Protein AF-A0A1V5HW87-F1 (afdb_monomer_lite)

Structure (mmCIF, N/CA/C/O backbone):
data_AF-A0A1V5HW87-F1
#
_entry.id   AF-A0A1V5HW87-F1
#
loop_
_atom_site.group_PDB
_atom_site.id
_atom_site.type_symbol
_atom_site.label_atom_id
_atom_site.label_alt_id
_atom_site.label_comp_id
_atom_site.label_asym_id
_atom_site.label_entity_id
_atom_site.label_seq_id
_atom_site.pdbx_PDB_ins_code
_atom_site.Cartn_x
_atom_site.Cartn_y
_atom_site.Cartn_z
_atom_site.occupancy
_atom_site.B_iso_or_equiv
_atom_site.auth_seq_id
_atom_site.auth_comp_id
_atom_site.auth_asym_id
_atom_site.auth_atom_id
_atom_site.pdbx_PDB_model_num
ATOM 1 N N . MET A 1 1 ? -5.123 -28.701 5.875 1.00 39.41 1 MET A N 1
ATOM 2 C CA . MET A 1 1 ? -4.145 -27.596 5.870 1.00 39.41 1 MET A CA 1
ATOM 3 C C . MET A 1 1 ? -4.967 -26.321 5.853 1.00 39.41 1 MET A C 1
ATOM 5 O O . MET A 1 1 ? -5.547 -26.008 4.823 1.00 39.41 1 MET A O 1
ATOM 9 N N . SER A 1 2 ? -5.192 -25.713 7.019 1.00 47.31 2 SER A N 1
ATOM 10 C CA . SER A 1 2 ? -5.923 -24.447 7.133 1.00 47.31 2 SER A CA 1
ATOM 11 C C . SER A 1 2 ? -5.096 -23.373 6.440 1.00 47.31 2 SER A C 1
ATOM 13 O O . SER A 1 2 ? -3.977 -23.117 6.878 1.00 47.31 2 SER A O 1
ATOM 15 N N . GLY A 1 3 ? -5.613 -22.848 5.325 1.00 49.34 3 GLY A N 1
ATOM 16 C CA . GLY A 1 3 ? -4.979 -21.780 4.560 1.00 49.34 3 GLY A CA 1
ATOM 17 C C . GLY A 1 3 ? -4.602 -20.647 5.499 1.00 49.34 3 GLY A C 1
ATOM 18 O O . GLY A 1 3 ? -5.438 -20.175 6.265 1.00 49.34 3 GLY A O 1
ATOM 19 N N . GLU A 1 4 ? -3.318 -20.324 5.497 1.00 49.78 4 GLU A N 1
ATOM 20 C CA . GLU A 1 4 ? -2.701 -19.379 6.409 1.00 49.78 4 GLU A CA 1
ATOM 21 C C . GLU A 1 4 ? -3.397 -18.026 6.269 1.00 49.78 4 GLU A C 1
ATOM 23 O O . GLU A 1 4 ? -3.479 -17.452 5.182 1.00 49.78 4 GLU A O 1
ATOM 28 N N . ASP A 1 5 ? -3.954 -17.576 7.388 1.00 54.19 5 ASP A N 1
ATOM 29 C CA . ASP A 1 5 ? -4.589 -16.282 7.586 1.00 54.19 5 ASP A CA 1
ATOM 30 C C . ASP A 1 5 ? -3.498 -15.218 7.394 1.00 54.19 5 ASP A C 1
ATOM 32 O O . ASP A 1 5 ? -2.762 -14.873 8.323 1.00 54.19 5 ASP A O 1
ATOM 36 N N . LEU A 1 6 ? -3.279 -14.815 6.138 1.00 55.06 6 LEU A N 1
ATOM 37 C CA . LEU A 1 6 ? -2.272 -13.837 5.742 1.00 55.06 6 LEU A CA 1
ATOM 38 C C . LEU A 1 6 ? -2.607 -12.498 6.394 1.00 55.06 6 LEU A C 1
ATOM 40 O O . LEU A 1 6 ? -3.332 -11.681 5.837 1.00 55.06 6 LEU A O 1
ATOM 44 N N . GLY A 1 7 ? -2.044 -12.309 7.584 1.00 58.22 7 GLY A N 1
ATOM 45 C CA . GLY A 1 7 ? -1.675 -11.029 8.160 1.00 58.22 7 GLY A CA 1
ATOM 46 C C . GLY A 1 7 ? -2.780 -9.988 8.124 1.00 58.22 7 GLY A C 1
ATOM 47 O O . GLY A 1 7 ? -2.807 -9.121 7.258 1.00 58.22 7 GLY A O 1
ATOM 48 N N . HIS A 1 8 ? -3.605 -10.006 9.160 1.00 81.88 8 HIS A N 1
ATOM 49 C CA . HIS A 1 8 ? -4.421 -8.893 9.628 1.00 81.88 8 HIS A CA 1
ATOM 50 C C . HIS A 1 8 ? -3.547 -7.682 10.026 1.00 81.88 8 HIS A C 1
ATOM 52 O O . HIS A 1 8 ? -3.613 -7.236 11.159 1.00 81.88 8 HIS A O 1
ATOM 58 N N . VAL A 1 9 ? -2.664 -7.176 9.161 1.00 92.00 9 VAL A N 1
ATOM 59 C CA . VAL A 1 9 ? -1.709 -6.100 9.461 1.00 92.00 9 VAL A CA 1
ATOM 60 C C . VAL A 1 9 ? -1.897 -4.948 8.482 1.00 92.00 9 VAL A C 1
ATOM 62 O O . VAL A 1 9 ? -1.966 -5.138 7.270 1.00 92.00 9 VAL A O 1
ATOM 65 N N . CYS A 1 10 ? -1.980 -3.729 9.008 1.00 92.81 10 CYS A N 1
ATOM 66 C CA . CYS A 1 10 ? -2.110 -2.527 8.191 1.00 92.81 10 CYS A CA 1
ATOM 67 C C . CYS A 1 10 ? -0.832 -2.253 7.383 1.00 92.81 10 CYS A C 1
ATOM 69 O O . CYS A 1 10 ? 0.236 -2.088 7.966 1.00 92.81 10 CYS A O 1
ATOM 71 N N . GLY A 1 11 ? -0.941 -2.071 6.064 1.00 91.81 11 GLY A N 1
ATOM 72 C CA . GLY A 1 11 ? 0.206 -1.749 5.201 1.00 91.81 11 GLY A CA 1
ATOM 73 C C . GLY A 1 11 ? 0.867 -0.384 5.453 1.00 91.81 11 GLY A C 1
ATOM 74 O O . GLY A 1 11 ? 1.925 -0.112 4.890 1.00 91.81 11 GLY A O 1
ATOM 75 N N . ARG A 1 12 ? 0.254 0.486 6.274 1.00 92.19 12 ARG A N 1
ATOM 76 C CA . ARG A 1 12 ? 0.787 1.814 6.636 1.00 92.19 12 ARG A CA 1
ATOM 77 C C . ARG A 1 12 ? 1.400 1.847 8.032 1.00 92.19 12 ARG A C 1
ATOM 79 O O . ARG A 1 12 ? 2.547 2.246 8.178 1.00 92.19 12 ARG A O 1
ATOM 86 N N . CYS A 1 13 ? 0.623 1.492 9.056 1.00 93.31 13 CYS A N 1
ATOM 87 C CA . CYS A 1 13 ? 1.064 1.584 10.452 1.00 93.31 13 CYS A CA 1
ATOM 88 C C . CYS A 1 13 ? 1.595 0.267 11.024 1.00 93.31 13 CYS A C 1
ATOM 90 O O . CYS A 1 13 ? 2.098 0.271 12.139 1.00 93.31 13 CYS A O 1
ATOM 92 N N . TYR A 1 14 ? 1.471 -0.843 10.289 1.00 92.94 14 TYR A N 1
ATOM 93 C CA . TYR A 1 14 ? 1.878 -2.188 10.711 1.00 92.94 14 TYR A CA 1
ATOM 94 C C . TYR A 1 14 ? 1.200 -2.712 11.983 1.00 92.94 14 TYR A C 1
ATOM 96 O O . TYR A 1 14 ? 1.604 -3.740 12.523 1.00 92.94 14 TYR A O 1
ATOM 104 N N . GLU A 1 15 ? 0.126 -2.058 12.424 1.00 93.38 15 GLU A N 1
ATOM 105 C CA . GLU A 1 15 ? -0.673 -2.535 13.543 1.00 93.38 15 GLU A CA 1
ATOM 106 C C . GLU A 1 15 ? -1.532 -3.730 13.120 1.00 93.38 15 GLU A C 1
ATOM 108 O O . GLU A 1 15 ? -2.087 -3.760 12.011 1.00 93.38 15 GLU A O 1
ATOM 113 N N . SER A 1 16 ? -1.654 -4.706 14.021 1.00 91.62 16 SER A N 1
ATOM 114 C CA . SER A 1 16 ? -2.513 -5.868 13.813 1.00 91.62 16 SER A CA 1
ATOM 115 C C . SER A 1 16 ? -3.983 -5.498 14.031 1.00 91.62 16 SER A C 1
ATOM 117 O O . SER A 1 16 ? -4.369 -5.012 15.090 1.00 91.62 16 SER A O 1
ATOM 119 N N . THR A 1 17 ? -4.832 -5.730 13.037 1.00 88.62 17 THR A N 1
ATOM 120 C CA . THR A 1 17 ? -6.251 -5.388 13.054 1.00 88.62 17 THR A CA 1
ATOM 121 C C . THR A 1 17 ? -7.090 -6.365 12.241 1.00 88.62 17 THR A C 1
ATOM 123 O O . THR A 1 17 ? -6.774 -6.707 11.106 1.00 88.62 17 THR A O 1
ATOM 126 N N . SER A 1 18 ? -8.243 -6.747 12.786 1.00 84.56 18 SER A N 1
ATOM 127 C CA . SER A 1 18 ? -9.206 -7.625 12.113 1.00 84.56 18 SER A CA 1
ATOM 128 C C . SER A 1 18 ? -9.932 -6.970 10.931 1.00 84.56 18 SER A C 1
ATOM 130 O O . SER A 1 18 ? -10.716 -7.629 10.250 1.00 84.56 18 SER A O 1
ATOM 132 N N . ARG A 1 19 ? -9.731 -5.664 10.692 1.00 89.06 19 ARG A N 1
ATOM 133 C CA . ARG A 1 19 ? -10.445 -4.904 9.657 1.00 89.06 19 ARG A CA 1
ATOM 134 C C . ARG A 1 19 ? -9.489 -4.095 8.794 1.00 89.06 19 ARG A C 1
ATOM 136 O O . ARG A 1 19 ? -9.101 -2.976 9.137 1.00 89.06 19 ARG A O 1
ATOM 143 N N . LEU A 1 20 ? -9.187 -4.661 7.635 1.00 91.88 20 LEU A N 1
ATOM 144 C CA . LEU A 1 20 ? -8.415 -4.031 6.578 1.00 91.88 20 LEU A CA 1
ATOM 145 C C . LEU A 1 20 ? -9.320 -3.634 5.412 1.00 91.88 20 LEU A C 1
ATOM 147 O O . LEU A 1 20 ? -10.302 -4.306 5.096 1.00 91.88 20 LEU A O 1
ATOM 151 N N . PHE A 1 21 ? -8.983 -2.518 4.777 1.00 91.00 21 PHE A N 1
ATOM 152 C CA . PHE A 1 21 ? -9.721 -1.954 3.657 1.00 91.00 21 PHE A CA 1
ATOM 153 C C . PHE A 1 21 ? -8.778 -1.753 2.470 1.00 91.00 21 PHE A C 1
ATOM 155 O O . PHE A 1 21 ? -7.628 -1.350 2.670 1.00 91.00 21 PHE A O 1
ATOM 162 N N . PRO A 1 22 ? -9.243 -1.981 1.229 1.00 90.12 22 PRO A N 1
ATOM 163 C CA . PRO A 1 22 ? -8.473 -1.624 0.047 1.00 90.12 22 PRO A CA 1
ATOM 164 C C . PRO A 1 22 ? -8.061 -0.150 0.087 1.00 90.12 22 PRO A C 1
ATOM 166 O O . PRO A 1 22 ? -8.895 0.729 0.333 1.00 90.12 22 PRO A O 1
ATOM 169 N N . ALA A 1 23 ? -6.781 0.117 -0.166 1.00 84.12 23 ALA A N 1
ATOM 170 C CA . ALA A 1 23 ? -6.286 1.477 -0.282 1.00 84.12 23 ALA A CA 1
ATOM 171 C C . ALA A 1 23 ? -6.921 2.147 -1.513 1.00 84.12 23 ALA A C 1
ATOM 173 O O . ALA A 1 23 ? -6.895 1.606 -2.619 1.00 84.12 23 ALA A O 1
ATOM 174 N N . LYS A 1 24 ? -7.522 3.326 -1.328 1.00 85.50 24 LYS A N 1
ATOM 175 C CA . LYS A 1 24 ? -8.154 4.104 -2.409 1.00 85.50 24 LYS A CA 1
ATOM 176 C C . LYS A 1 24 ? -7.145 5.051 -3.064 1.00 85.50 24 LYS A C 1
ATOM 178 O O . LYS A 1 24 ? -7.408 6.242 -3.183 1.00 85.50 24 LYS A O 1
ATOM 183 N N . CYS A 1 25 ? -5.989 4.509 -3.432 1.00 90.44 25 CYS A N 1
ATOM 184 C CA . CYS A 1 25 ? -4.879 5.256 -4.013 1.00 90.44 25 CYS A CA 1
ATOM 185 C C . CYS A 1 25 ? -4.978 5.276 -5.540 1.00 90.44 25 CYS A C 1
ATOM 187 O O . CYS A 1 25 ? -5.403 4.290 -6.165 1.00 90.44 25 CYS A O 1
ATOM 189 N N . SER A 1 26 ? -4.578 6.402 -6.124 1.00 92.06 26 SER A N 1
ATOM 190 C CA . SER A 1 26 ? -4.343 6.539 -7.560 1.00 92.06 26 SER A CA 1
ATOM 191 C C . SER A 1 26 ? -3.165 5.672 -7.978 1.00 92.06 26 SER A C 1
ATOM 193 O O . SER A 1 26 ? -3.210 5.078 -9.054 1.00 92.06 26 SER A O 1
ATOM 195 N N . GLU A 1 27 ? -2.166 5.528 -7.101 1.00 89.25 27 GLU A N 1
ATOM 196 C CA . GLU A 1 27 ? -1.015 4.684 -7.396 1.00 89.25 27 GLU A CA 1
ATOM 197 C C . GLU A 1 27 ? -1.346 3.199 -7.560 1.00 89.25 27 GLU A C 1
ATOM 199 O O . GLU A 1 27 ? -2.146 2.621 -6.814 1.00 89.25 27 GLU A O 1
ATOM 204 N N . LYS A 1 28 ? -0.689 2.590 -8.555 1.00 93.31 28 LYS A N 1
ATOM 205 C CA . LYS A 1 28 ? -0.839 1.183 -8.960 1.00 93.31 28 LYS A CA 1
ATOM 206 C C . LYS A 1 28 ? 0.529 0.496 -8.994 1.00 93.31 28 LYS A C 1
ATOM 208 O O . LYS A 1 28 ? 1.065 0.278 -10.083 1.00 93.31 28 LYS A O 1
ATOM 213 N N . PRO A 1 29 ? 1.123 0.164 -7.829 1.00 94.56 29 PRO A N 1
ATOM 214 C CA . PRO A 1 29 ? 2.414 -0.525 -7.773 1.00 94.56 29 PRO A CA 1
ATOM 215 C C . PRO A 1 29 ? 2.410 -1.835 -8.569 1.00 94.56 29 PRO A C 1
ATOM 217 O O . PRO A 1 29 ? 3.423 -2.180 -9.171 1.00 94.56 29 PRO A O 1
ATOM 220 N N . GLU A 1 30 ? 1.271 -2.520 -8.678 1.00 95.00 30 GLU A N 1
ATOM 221 C CA . GLU A 1 30 ? 1.107 -3.724 -9.494 1.00 95.00 30 GLU A CA 1
ATOM 222 C C . GLU A 1 30 ? 1.386 -3.511 -10.992 1.00 95.00 30 GLU A C 1
ATOM 224 O O . GLU A 1 30 ? 1.751 -4.457 -11.683 1.00 95.00 30 GLU A O 1
ATOM 229 N N . ALA A 1 31 ? 1.264 -2.282 -11.503 1.00 95.69 31 ALA A N 1
ATOM 230 C CA . ALA A 1 31 ? 1.564 -1.953 -12.897 1.00 95.69 31 ALA A CA 1
ATOM 231 C C . ALA A 1 31 ? 3.068 -1.743 -13.152 1.00 95.69 31 ALA A C 1
ATOM 233 O O . ALA A 1 31 ? 3.490 -1.627 -14.301 1.00 95.69 31 ALA A O 1
ATOM 234 N N . LEU A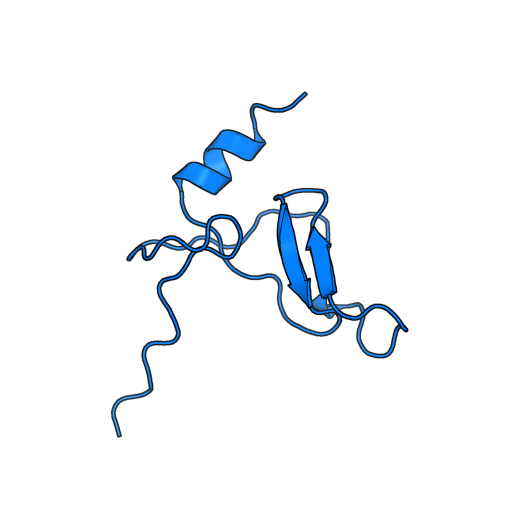 1 32 ? 3.886 -1.707 -12.096 1.00 94.75 32 LEU A N 1
ATOM 235 C CA . LEU A 1 32 ? 5.321 -1.425 -12.154 1.00 94.75 32 LEU A CA 1
ATOM 236 C C . LEU A 1 32 ? 6.187 -2.693 -12.279 1.00 94.75 32 LEU A C 1
ATOM 238 O O . LEU A 1 32 ? 7.364 -2.687 -11.924 1.00 94.75 32 LEU A O 1
ATOM 242 N N . VAL A 1 33 ? 5.637 -3.802 -12.780 1.00 94.38 33 VAL A N 1
ATOM 243 C CA . VAL A 1 33 ? 6.415 -5.033 -12.995 1.00 94.38 33 VAL A CA 1
ATOM 244 C C . VAL A 1 33 ? 7.582 -4.760 -13.950 1.00 94.38 33 VAL A C 1
ATOM 246 O O . VAL A 1 33 ? 7.390 -4.290 -15.069 1.00 94.38 33 VAL A O 1
ATOM 249 N N . GLY A 1 34 ? 8.800 -5.089 -13.516 1.00 92.19 34 GLY A N 1
ATOM 250 C CA . GLY A 1 34 ? 10.011 -4.986 -14.335 1.00 92.19 34 GLY A CA 1
ATOM 251 C C . GLY A 1 34 ? 10.635 -3.591 -14.405 1.00 92.19 34 GLY A C 1
ATOM 252 O O . GLY A 1 34 ? 11.691 -3.441 -15.020 1.00 92.19 34 GLY A O 1
ATOM 253 N N . VAL A 1 35 ? 10.043 -2.579 -13.765 1.00 93.50 35 VAL A N 1
ATOM 254 C CA . VAL A 1 35 ? 10.710 -1.280 -13.612 1.00 93.50 35 VAL A CA 1
ATOM 255 C C . VAL A 1 35 ? 11.794 -1.383 -12.525 1.00 93.50 35 VAL A C 1
ATOM 257 O O . VAL A 1 35 ? 11.648 -2.174 -11.592 1.00 93.50 35 VAL A O 1
ATOM 260 N N . PRO A 1 36 ? 12.876 -0.584 -12.575 1.00 92.62 36 PRO A N 1
ATOM 261 C CA . PRO A 1 36 ? 13.959 -0.634 -11.587 1.00 92.62 36 PRO A CA 1
ATOM 262 C C . PRO A 1 36 ? 13.597 0.077 -10.266 1.00 92.62 36 PRO A C 1
ATOM 264 O O . PRO A 1 36 ? 14.438 0.723 -9.644 1.00 92.62 36 PRO A O 1
ATOM 267 N N . VAL A 1 37 ? 12.337 -0.018 -9.840 1.00 88.56 37 VAL A N 1
ATOM 268 C CA . VAL A 1 37 ? 11.837 0.465 -8.549 1.00 88.56 37 VAL A CA 1
ATOM 269 C C . VAL A 1 37 ? 11.581 -0.777 -7.711 1.00 88.56 37 VAL A C 1
ATOM 271 O O . VAL A 1 37 ? 10.833 -1.646 -8.128 1.00 88.56 37 VAL A O 1
ATOM 274 N N . GLY A 1 38 ? 12.247 -0.900 -6.565 1.00 92.75 38 GLY A N 1
ATOM 275 C CA . GLY A 1 38 ? 11.989 -1.986 -5.621 1.00 92.75 38 GLY A CA 1
ATOM 276 C C . GLY A 1 38 ? 10.791 -1.636 -4.744 1.00 92.75 38 GLY A C 1
ATOM 277 O O . GLY A 1 38 ? 9.640 -1.736 -5.159 1.00 92.75 38 GLY A O 1
ATOM 278 N N . GLN A 1 39 ? 11.082 -1.175 -3.531 1.00 94.88 39 GLN A N 1
ATOM 279 C CA . GLN A 1 39 ? 10.087 -0.717 -2.564 1.00 94.88 39 GLN A CA 1
ATOM 280 C C . GLN A 1 39 ? 10.073 0.811 -2.444 1.00 94.88 39 GLN A C 1
ATOM 282 O O . GLN A 1 39 ? 11.123 1.453 -2.528 1.00 94.88 39 GLN A O 1
ATOM 287 N N . TYR A 1 40 ? 8.901 1.391 -2.205 1.00 94.31 40 TYR A N 1
ATOM 288 C CA . TYR A 1 40 ? 8.735 2.824 -1.951 1.00 94.31 40 TYR A CA 1
ATOM 289 C C . TYR A 1 40 ? 7.495 3.086 -1.088 1.00 94.31 40 TYR A C 1
ATOM 291 O O . TYR A 1 40 ? 6.664 2.203 -0.901 1.00 94.31 40 TYR A O 1
ATOM 299 N N . HIS A 1 41 ? 7.365 4.293 -0.537 1.00 93.44 41 HIS A N 1
ATOM 300 C CA . HIS A 1 41 ? 6.132 4.697 0.143 1.00 93.44 41 HIS A CA 1
ATOM 301 C C . HIS A 1 41 ? 5.140 5.241 -0.882 1.00 93.44 41 HIS A C 1
ATOM 303 O O . HIS A 1 41 ? 5.484 6.136 -1.653 1.00 93.44 41 HIS A O 1
ATOM 309 N N . CYS A 1 42 ? 3.911 4.726 -0.877 1.00 93.38 42 CYS A N 1
ATOM 310 C CA . CYS A 1 42 ? 2.834 5.282 -1.683 1.00 93.38 42 CYS A CA 1
ATOM 311 C C . CYS A 1 42 ? 2.610 6.754 -1.277 1.00 93.38 42 CYS A C 1
ATOM 313 O O . CYS A 1 42 ? 2.367 7.008 -0.096 1.00 93.38 42 CYS A O 1
ATOM 315 N N . PRO A 1 43 ? 2.654 7.719 -2.210 1.00 90.12 43 PRO A N 1
ATOM 316 C CA . PRO A 1 43 ? 2.447 9.134 -1.904 1.00 90.12 43 PRO A CA 1
ATOM 317 C C . PRO A 1 43 ? 1.030 9.418 -1.391 1.00 90.12 43 PRO A C 1
ATOM 319 O O . PRO A 1 43 ? 0.849 10.311 -0.574 1.00 90.12 43 PRO A O 1
ATOM 322 N N . ASP A 1 44 ? 0.042 8.623 -1.815 1.00 90.88 44 ASP A N 1
ATOM 323 C CA . ASP A 1 44 ? -1.360 8.840 -1.456 1.00 90.88 44 ASP A CA 1
ATOM 324 C C . ASP A 1 44 ? -1.699 8.349 -0.049 1.00 90.88 44 ASP A C 1
ATOM 326 O O . ASP A 1 44 ? -2.545 8.936 0.615 1.00 90.88 44 ASP A O 1
ATOM 330 N N . CYS A 1 45 ? -1.117 7.225 0.389 1.00 90.50 45 CYS A N 1
ATOM 331 C CA . CYS A 1 45 ? -1.483 6.611 1.669 1.00 90.50 45 CYS A CA 1
ATOM 332 C C . CYS A 1 45 ? -0.333 6.398 2.650 1.00 90.50 45 CYS A C 1
ATOM 334 O O . CYS A 1 45 ? -0.575 5.991 3.785 1.00 90.50 45 CYS A O 1
ATOM 336 N N . GLY A 1 46 ? 0.910 6.616 2.233 1.00 90.69 46 GLY A N 1
ATOM 337 C CA . GLY A 1 46 ? 2.103 6.361 3.035 1.00 90.69 46 GLY A CA 1
ATOM 338 C C . GLY A 1 46 ? 2.393 4.883 3.313 1.00 90.69 46 GLY A C 1
ATOM 339 O O . GLY A 1 46 ? 3.334 4.599 4.045 1.00 90.69 46 GLY A O 1
ATOM 340 N N . ALA A 1 47 ? 1.616 3.936 2.773 1.00 93.62 47 ALA A N 1
ATOM 341 C CA . ALA A 1 47 ? 1.928 2.514 2.893 1.00 93.62 47 ALA A CA 1
ATOM 342 C C . ALA A 1 47 ? 3.224 2.184 2.149 1.00 93.62 47 ALA A C 1
ATOM 344 O O . ALA A 1 47 ? 3.485 2.745 1.082 1.00 93.62 47 ALA A O 1
ATOM 345 N N . MET A 1 48 ? 4.020 1.259 2.682 1.00 93.62 48 MET A N 1
ATOM 346 C CA . MET A 1 48 ? 5.163 0.732 1.943 1.00 93.62 48 MET A CA 1
ATOM 347 C C . MET A 1 48 ? 4.650 -0.252 0.894 1.00 93.62 48 MET A C 1
ATOM 349 O O . MET A 1 48 ? 3.949 -1.214 1.213 1.00 93.62 48 MET A O 1
ATOM 353 N N . VAL A 1 49 ? 4.961 0.026 -0.366 1.00 95.06 49 VAL A N 1
ATOM 354 C CA . VAL A 1 49 ? 4.546 -0.773 -1.515 1.00 95.06 49 VAL A CA 1
ATOM 355 C C . VAL A 1 49 ? 5.768 -1.347 -2.215 1.00 95.06 49 VAL A C 1
ATOM 357 O O . VAL A 1 49 ? 6.851 -0.759 -2.201 1.00 95.06 49 VAL A O 1
ATOM 360 N N . LEU A 1 50 ? 5.577 -2.500 -2.845 1.00 95.31 50 LEU A N 1
ATOM 361 C CA . LEU A 1 50 ? 6.585 -3.176 -3.649 1.00 95.31 50 LEU A CA 1
ATOM 362 C C . LEU A 1 50 ? 6.137 -3.136 -5.110 1.00 95.31 50 LEU A C 1
ATOM 364 O O . LEU A 1 50 ? 5.010 -3.522 -5.420 1.00 95.31 50 LEU A O 1
ATOM 368 N N . ALA A 1 51 ? 6.998 -2.656 -6.006 1.00 95.69 51 ALA A N 1
ATOM 369 C CA . ALA A 1 51 ? 6.685 -2.611 -7.428 1.00 95.69 51 ALA A CA 1
ATOM 370 C C . ALA A 1 51 ? 6.397 -4.018 -7.972 1.00 95.69 51 ALA A C 1
ATOM 372 O O . ALA A 1 51 ? 7.081 -4.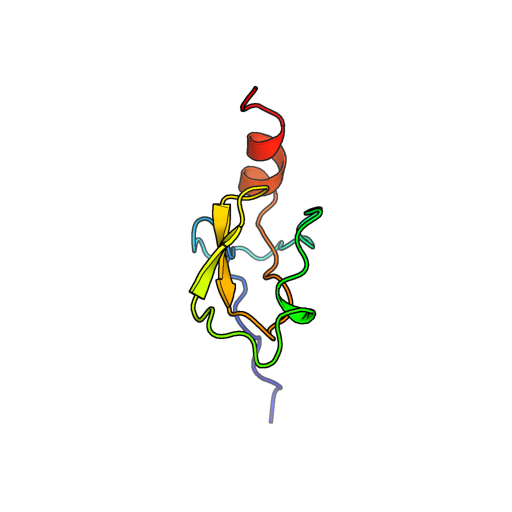991 -7.651 1.00 95.69 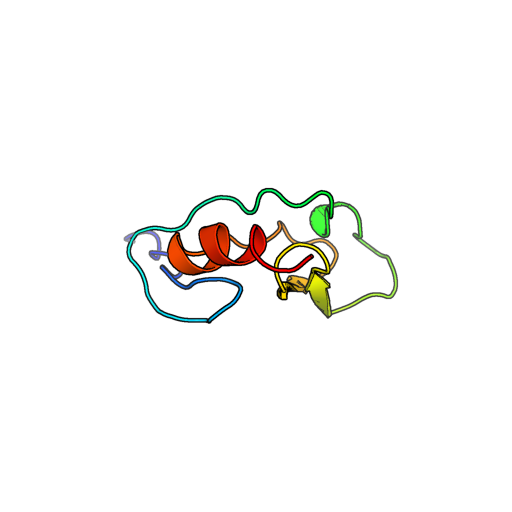51 ALA A O 1
ATOM 373 N N . GLY A 1 52 ? 5.363 -4.121 -8.798 1.00 95.25 52 GLY A N 1
ATOM 374 C CA . GLY A 1 52 ? 4.857 -5.381 -9.328 1.00 95.25 52 GLY A CA 1
ATOM 375 C C . GLY A 1 52 ?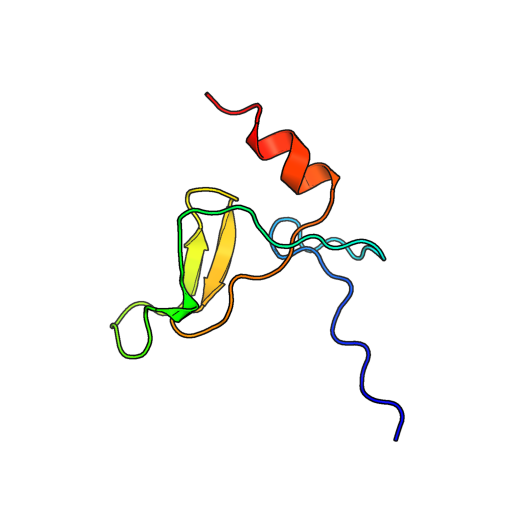 4.010 -6.199 -8.350 1.00 95.25 52 GLY A C 1
ATOM 376 O O . GLY A 1 52 ? 3.564 -7.285 -8.716 1.00 95.25 52 GLY A O 1
ATOM 377 N N . VAL A 1 53 ? 3.748 -5.698 -7.139 1.00 94.69 53 VAL A N 1
ATOM 378 C CA . VAL A 1 53 ? 2.873 -6.345 -6.151 1.00 94.69 53 VAL A CA 1
ATOM 379 C C . VAL A 1 53 ? 1.641 -5.481 -5.900 1.00 94.69 53 VAL A C 1
ATOM 381 O O . VAL A 1 53 ? 1.709 -4.254 -5.933 1.00 94.69 53 VAL A O 1
ATOM 384 N N . LEU A 1 54 ? 0.502 -6.139 -5.659 1.00 94.06 54 LEU A N 1
ATOM 385 C CA . LEU A 1 54 ? -0.756 -5.472 -5.336 1.00 94.06 54 LEU A CA 1
ATOM 386 C C . LEU A 1 54 ? -0.582 -4.534 -4.139 1.00 94.06 54 LEU A C 1
ATOM 388 O O . LEU A 1 54 ? 0.002 -4.910 -3.120 1.00 94.06 54 LEU A O 1
ATOM 392 N N . HIS A 1 55 ? -1.146 -3.334 -4.254 1.00 94.94 55 HIS A N 1
ATOM 393 C CA . HIS A 1 55 ? -1.153 -2.368 -3.166 1.00 94.94 55 HIS A CA 1
ATOM 394 C C . HIS A 1 55 ? -1.739 -2.981 -1.869 1.00 94.94 55 HIS A C 1
ATOM 396 O O . HIS A 1 55 ? -2.867 -3.488 -1.892 1.00 94.94 55 HIS A O 1
ATOM 402 N N . PRO A 1 56 ? -1.033 -2.913 -0.721 1.00 93.31 56 PRO A N 1
ATOM 403 C CA . PRO A 1 56 ? -1.509 -3.483 0.532 1.00 93.31 56 PRO A CA 1
ATOM 404 C C . PRO A 1 56 ? -2.750 -2.753 1.052 1.00 93.31 56 PRO A C 1
ATOM 406 O O . PRO A 1 56 ? -2.978 -1.570 0.779 1.00 93.31 56 PRO A O 1
ATOM 409 N N . GLN A 1 57 ? -3.552 -3.472 1.831 1.00 93.50 57 GLN A N 1
ATOM 410 C CA . GLN A 1 57 ? -4.712 -2.911 2.512 1.00 93.50 57 GLN A CA 1
ATOM 411 C C . GLN A 1 57 ? -4.294 -2.104 3.751 1.00 93.50 57 GLN A C 1
ATOM 413 O O . GLN A 1 57 ? -3.230 -2.323 4.333 1.00 93.50 57 GLN A O 1
ATOM 418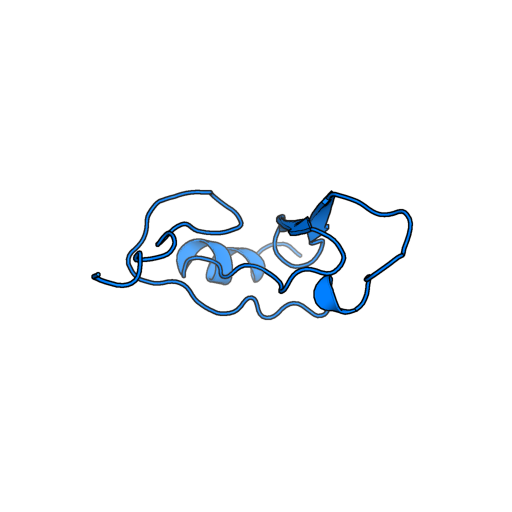 N N . VAL A 1 58 ? -5.148 -1.175 4.179 1.00 92.69 58 VAL A N 1
ATOM 419 C CA . VAL A 1 58 ? -4.903 -0.297 5.336 1.00 92.69 58 VAL A CA 1
ATOM 420 C C . VAL A 1 58 ? -6.046 -0.372 6.347 1.00 92.69 58 VAL A C 1
ATOM 422 O O . VAL A 1 58 ? -7.184 -0.684 5.995 1.00 92.69 58 VAL A O 1
ATOM 425 N N . CYS A 1 59 ? -5.758 -0.087 7.618 1.00 93.50 59 CYS A N 1
ATOM 426 C CA . CYS A 1 59 ? -6.774 -0.033 8.667 1.00 93.50 59 CYS A CA 1
ATOM 427 C C . CYS A 1 59 ? -7.679 1.203 8.520 1.00 93.50 59 CYS A C 1
ATOM 429 O O . CYS A 1 59 ? -7.325 2.186 7.863 1.00 93.50 59 CYS A O 1
ATOM 431 N N . SER A 1 60 ? -8.851 1.167 9.163 1.00 91.19 60 SER A N 1
ATOM 432 C CA . SER A 1 60 ? -9.822 2.274 9.104 1.00 91.19 60 SER A CA 1
ATOM 433 C C . SER A 1 60 ? -9.255 3.613 9.588 1.00 91.19 60 SER A C 1
ATOM 435 O O . SER A 1 60 ? -9.485 4.635 8.950 1.00 91.19 60 SER A O 1
ATOM 437 N N . GLU A 1 61 ? -8.466 3.607 10.661 1.00 91.31 61 GLU A N 1
ATOM 438 C CA . GLU A 1 61 ? -7.839 4.808 11.220 1.00 91.31 61 GLU A CA 1
ATOM 439 C C . GLU A 1 61 ? -6.880 5.442 10.212 1.00 91.31 61 GLU A C 1
ATOM 441 O O . GLU A 1 61 ? -6.993 6.628 9.905 1.00 91.31 61 GLU A O 1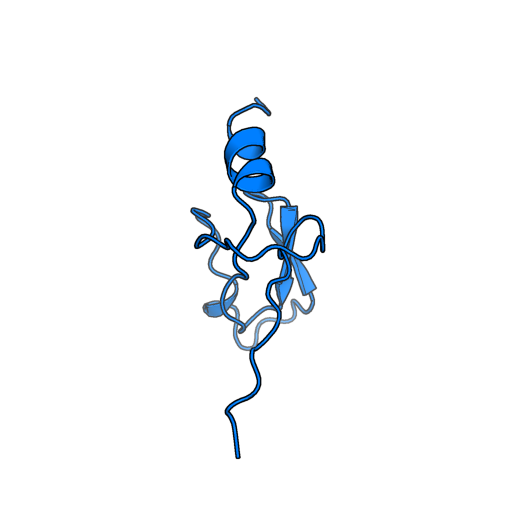
ATOM 446 N N . CYS A 1 62 ? -6.004 4.631 9.610 1.00 90.94 62 CYS A N 1
ATOM 447 C CA . CYS A 1 62 ? -5.086 5.087 8.573 1.00 90.94 62 CYS A CA 1
ATOM 448 C C . CYS A 1 62 ? -5.814 5.585 7.326 1.00 90.94 62 CYS A C 1
ATOM 450 O O . CYS A 1 62 ? -5.308 6.490 6.682 1.00 90.94 62 CYS A O 1
ATOM 452 N N . LEU A 1 63 ? -6.973 5.023 6.972 1.00 87.75 63 LEU A N 1
ATOM 453 C CA . LEU A 1 63 ? -7.763 5.487 5.829 1.00 87.75 63 LEU A CA 1
ATOM 454 C C . LEU A 1 63 ? -8.424 6.851 6.093 1.00 87.75 63 LEU A C 1
ATOM 456 O O . LEU A 1 63 ? -8.583 7.649 5.169 1.00 87.75 63 LEU A O 1
ATOM 460 N N . LEU A 1 64 ? -8.831 7.115 7.337 1.00 86.44 64 LEU A N 1
ATOM 461 C CA . LEU A 1 64 ? -9.479 8.368 7.728 1.00 86.44 64 LEU A CA 1
ATOM 462 C C . LEU A 1 64 ? -8.482 9.525 7.831 1.00 86.44 64 LEU A C 1
ATOM 464 O O . LEU A 1 64 ? -8.814 10.635 7.422 1.00 86.44 64 LEU A O 1
ATOM 468 N N . THR A 1 65 ? -7.265 9.272 8.316 1.00 81.81 65 THR A N 1
ATOM 469 C CA . THR A 1 65 ? -6.237 10.318 8.463 1.00 81.81 65 THR A CA 1
ATOM 470 C C . THR A 1 65 ? -5.704 10.840 7.130 1.00 81.81 65 THR A C 1
ATOM 472 O O . THR A 1 65 ? -5.261 11.979 7.069 1.00 81.81 65 THR A O 1
ATOM 475 N N . LEU A 1 66 ? -5.817 10.071 6.042 1.00 68.69 66 LEU A N 1
ATOM 476 C CA . LEU A 1 66 ? -5.434 10.518 4.691 1.00 68.69 66 LEU A CA 1
ATOM 477 C C . LEU A 1 66 ? -6.298 11.645 4.135 1.00 68.69 66 LEU A C 1
ATOM 479 O O . LEU A 1 66 ? -5.927 12.271 3.153 1.00 68.69 66 LEU A O 1
ATOM 483 N N . ARG A 1 67 ? -7.462 11.901 4.732 1.00 59.03 67 ARG A N 1
ATOM 484 C CA . ARG A 1 67 ? -8.341 13.002 4.319 1.00 59.03 67 ARG A CA 1
ATOM 485 C C . ARG A 1 67 ? -8.009 14.320 5.016 1.00 59.03 67 ARG A C 1
ATOM 487 O O . ARG A 1 67 ? -8.701 15.305 4.776 1.00 59.03 67 ARG A O 1
ATOM 494 N N . SER A 1 68 ? -7.019 14.305 5.907 1.00 56.34 68 SER A N 1
ATOM 495 C CA . SER A 1 68 ? -6.728 15.398 6.831 1.00 56.34 68 SER A CA 1
ATOM 496 C C . SER A 1 68 ? -5.382 16.079 6.579 1.00 56.34 68 SER A C 1
ATOM 498 O O . SER A 1 68 ? -5.131 17.099 7.216 1.00 56.34 68 SER A O 1
ATOM 500 N N . ASP A 1 69 ? -4.543 15.550 5.682 1.00 48.53 69 ASP A N 1
ATOM 501 C CA . ASP A 1 69 ? -3.360 16.263 5.189 1.00 48.53 69 ASP A CA 1
ATOM 502 C C . ASP A 1 69 ? -3.757 17.081 3.940 1.00 48.53 69 ASP A C 1
ATOM 504 O O . ASP A 1 69 ? -4.343 16.503 3.019 1.00 48.53 69 ASP A O 1
ATOM 508 N N . PRO A 1 70 ? -3.538 18.412 3.935 1.00 49.81 70 PRO A N 1
ATOM 509 C CA . PRO A 1 70 ? -3.853 19.291 2.806 1.00 49.81 70 PRO A CA 1
ATOM 510 C C . PRO A 1 70 ? -2.969 19.059 1.575 1.00 49.81 70 PRO A C 1
ATOM 512 O O . PRO A 1 70 ? -1.798 18.646 1.736 1.00 49.81 70 PRO A O 1
#

Foldseek 3Di:
DPPDPPFCAFQAPRDRDPDWDAAPAPDFLLVQPPPPFAWDQRPQQRGIDGRNDGDDTHHPVSNVCSVVDD

pLDDT: mean 85.06, std 15.18, range [39.41, 95.69]

Sequence (70 aa):
MSGEDLGHVCGRCYESTSRLFPAKCSEKPEALVGVPVGQYHCPDCGAMVLAGVLHPQVCSECLLTLRSDP

Secondary structure (DSSP, 8-state):
--------B-TTT--B-S-EE----S--GGGGTTSS--EEE-TTT--EEETTSPPPPEEHHHHHHTTS--

Radius of gyration: 12.89 Å; chains: 1; bounding box: 24×47×28 Å